Protein AF-J0CVY4-F1 (afdb_monomer_lite)

Foldseek 3Di:
DVVVVVCVVDVDDDPPPDDDDDDDDDDDDPDDDPPPPPPDPPQCLVVQQVVQCPDPLFVVLNVLLVVQCVCVVVVVDDDVDDSVVSQCVSEPPDDDDPPPPDPSPGTGYCVRRVVVNVVVVD

Structure (mmCIF, N/CA/C/O backbone):
data_AF-J0CVY4-F1
#
_entry.id   AF-J0CVY4-F1
#
loop_
_atom_site.group_PDB
_atom_site.id
_atom_site.type_symbol
_atom_site.label_atom_id
_atom_site.label_alt_id
_atom_site.label_comp_id
_atom_site.label_asym_id
_atom_site.label_entity_id
_atom_site.label_seq_id
_atom_site.pdbx_PDB_ins_code
_atom_site.Cartn_x
_atom_site.Cartn_y
_atom_site.Cartn_z
_atom_site.occupancy
_atom_site.B_iso_or_equiv
_atom_site.auth_seq_id
_atom_site.auth_comp_id
_atom_site.auth_asym_id
_atom_site.auth_atom_id
_atom_site.pdbx_PDB_model_num
ATOM 1 N N . MET A 1 1 ? -51.539 7.387 -5.883 1.00 58.00 1 MET A N 1
ATOM 2 C CA . MET A 1 1 ? -51.052 8.740 -5.524 1.00 58.00 1 MET A CA 1
ATOM 3 C C . MET A 1 1 ? -49.525 8.781 -5.383 1.00 58.00 1 MET A C 1
ATOM 5 O O . MET A 1 1 ? -48.934 9.655 -5.989 1.00 58.00 1 MET A O 1
ATOM 9 N N . LEU A 1 2 ? -48.859 7.855 -4.669 1.00 67.31 2 LEU A N 1
ATOM 10 C CA . LEU A 1 2 ? -47.376 7.809 -4.607 1.00 67.31 2 LEU A CA 1
ATOM 11 C C . LEU A 1 2 ? -46.707 7.281 -5.893 1.00 67.31 2 LEU A C 1
ATOM 13 O O . LEU A 1 2 ? -45.623 7.729 -6.250 1.00 67.31 2 LEU A O 1
ATOM 17 N N . SER A 1 3 ? -47.371 6.374 -6.614 1.00 60.97 3 SER A N 1
ATOM 18 C CA . SER A 1 3 ? -46.864 5.772 -7.860 1.00 60.97 3 SER A CA 1
ATOM 19 C C . SER A 1 3 ? -46.674 6.785 -9.000 1.00 60.97 3 SER A C 1
ATOM 21 O O . SER A 1 3 ? -45.762 6.655 -9.811 1.00 60.97 3 SER A O 1
ATOM 23 N N . GLU A 1 4 ? -47.506 7.828 -9.022 1.00 70.06 4 GLU A N 1
ATOM 24 C CA . GLU A 1 4 ? -47.460 8.911 -10.016 1.00 70.06 4 GLU A CA 1
ATOM 25 C C . GLU A 1 4 ? -46.251 9.834 -9.779 1.00 70.06 4 GLU A C 1
ATOM 27 O O . GLU A 1 4 ? -45.645 10.332 -10.723 1.00 70.06 4 GLU A O 1
ATOM 32 N N . LEU A 1 5 ? -45.854 10.024 -8.513 1.00 70.12 5 LEU A N 1
ATOM 33 C CA . LEU A 1 5 ? -44.748 10.910 -8.140 1.00 70.12 5 LEU A CA 1
ATOM 34 C C . LEU A 1 5 ? -43.377 10.286 -8.447 1.00 70.12 5 LEU A C 1
ATOM 36 O O . LEU A 1 5 ? -42.451 10.985 -8.846 1.00 70.12 5 LEU A O 1
ATOM 40 N N . LEU A 1 6 ? -43.253 8.964 -8.284 1.00 70.56 6 LEU A N 1
ATOM 41 C CA . LEU A 1 6 ? -42.020 8.229 -8.585 1.00 70.56 6 LEU A CA 1
ATOM 42 C C . LEU A 1 6 ? -41.749 8.156 -10.097 1.00 70.56 6 LEU A C 1
ATOM 44 O O . LEU A 1 6 ? -40.593 8.242 -10.505 1.00 70.56 6 LEU A O 1
ATOM 48 N N . SER A 1 7 ? -42.797 8.101 -10.928 1.00 68.00 7 SER A N 1
ATOM 49 C CA . SER A 1 7 ? -42.663 8.090 -12.397 1.00 68.00 7 SER A CA 1
ATOM 50 C C . SER A 1 7 ? -42.202 9.434 -12.982 1.00 68.00 7 SER A C 1
ATOM 52 O O . SER A 1 7 ? -41.642 9.469 -14.071 1.00 68.00 7 SER A O 1
ATOM 54 N N . ALA A 1 8 ? -42.408 10.548 -12.270 1.00 69.62 8 ALA A N 1
ATOM 55 C CA . ALA A 1 8 ? -41.961 11.874 -12.709 1.00 69.62 8 ALA A CA 1
ATOM 56 C C . ALA A 1 8 ? -40.485 12.166 -12.371 1.00 69.62 8 ALA A C 1
ATOM 58 O O . ALA A 1 8 ? -39.870 13.025 -12.999 1.00 69.62 8 ALA A O 1
ATOM 59 N N . ILE A 1 9 ? -39.924 11.476 -11.371 1.00 81.75 9 ILE A N 1
ATOM 60 C CA . ILE A 1 9 ? -38.540 11.669 -10.901 1.00 81.75 9 ILE A CA 1
ATOM 61 C C . ILE A 1 9 ? -37.570 10.749 -11.654 1.00 81.75 9 ILE A C 1
ATOM 63 O O . ILE A 1 9 ? -36.420 11.121 -11.880 1.00 81.75 9 ILE A O 1
ATOM 67 N N . PHE A 1 10 ? -38.038 9.576 -12.086 1.00 80.12 10 PHE A N 1
ATOM 68 C CA . PHE A 1 10 ? -37.242 8.616 -12.841 1.00 80.12 10 PHE A CA 1
ATOM 69 C C . PHE A 1 10 ? -37.887 8.388 -14.210 1.00 80.12 10 PHE A C 1
ATOM 71 O O . PHE A 1 10 ? -38.909 7.705 -14.271 1.00 80.12 10 PHE A O 1
ATOM 78 N N . PRO A 1 11 ? -37.335 8.938 -15.310 1.00 73.00 11 PRO A N 1
ATOM 79 C CA . PRO A 1 11 ? -37.820 8.613 -16.643 1.00 73.00 11 PRO A CA 1
ATOM 80 C C . PRO A 1 11 ? -37.598 7.118 -16.884 1.00 73.00 11 PRO A C 1
ATOM 82 O O . PRO A 1 11 ? -36.477 6.666 -17.110 1.00 73.00 11 PRO A O 1
ATOM 85 N N . THR A 1 12 ? -38.668 6.334 -16.784 1.00 69.06 12 THR A N 1
ATOM 86 C CA . THR A 1 12 ? -38.627 4.905 -17.079 1.00 69.06 12 THR A CA 1
ATOM 87 C C . THR A 1 12 ? -38.596 4.749 -18.595 1.00 69.06 12 THR A C 1
ATOM 89 O O . THR A 1 12 ? -39.586 5.045 -19.266 1.00 69.06 12 THR A O 1
ATOM 92 N N . VAL A 1 13 ? -37.470 4.310 -19.155 1.00 72.62 13 VAL A N 1
ATOM 93 C CA . VAL A 1 13 ? -37.442 3.850 -20.546 1.00 72.62 13 VAL A CA 1
ATOM 94 C C . VAL A 1 13 ? -38.092 2.462 -20.564 1.00 72.62 13 VAL A C 1
ATOM 96 O O . VAL A 1 13 ? -37.631 1.545 -19.889 1.00 72.62 13 VAL A O 1
ATOM 99 N N . GLN A 1 14 ? -39.225 2.326 -21.250 1.00 49.44 14 GLN A N 1
ATOM 100 C CA . GLN A 1 14 ? -39.825 1.023 -21.536 1.00 49.44 14 GLN A CA 1
ATOM 101 C C . GLN A 1 14 ? -39.025 0.417 -22.691 1.00 49.44 14 GLN A C 1
ATOM 103 O O . GLN A 1 14 ? -39.076 0.933 -23.806 1.00 49.44 14 GLN A O 1
ATOM 108 N N . ALA A 1 15 ? -38.257 -0.638 -22.423 1.00 55.00 15 ALA A N 1
ATOM 109 C CA . ALA A 1 15 ? -37.821 -1.527 -23.489 1.00 55.00 15 ALA A CA 1
ATOM 110 C C . ALA A 1 15 ? -39.058 -2.321 -23.918 1.00 55.00 15 ALA A C 1
ATOM 112 O O . ALA A 1 15 ? -39.662 -3.008 -23.097 1.00 55.00 15 ALA A O 1
ATOM 113 N N . GLU A 1 16 ? -39.484 -2.156 -25.167 1.00 45.38 16 GLU A N 1
ATOM 114 C CA . GLU A 1 16 ? -40.625 -2.882 -25.715 1.00 45.38 16 GLU A CA 1
ATOM 115 C C . GLU A 1 16 ? -40.330 -4.386 -25.637 1.00 45.38 16 GLU A C 1
ATOM 117 O O . GLU A 1 16 ? -39.369 -4.876 -26.230 1.00 45.38 16 GLU A O 1
ATOM 122 N N . GLU A 1 17 ? -41.128 -5.104 -24.848 1.00 45.34 17 GLU A N 1
ATOM 123 C CA . GLU A 1 17 ? -41.047 -6.552 -24.688 1.00 45.34 17 GLU A CA 1
ATOM 124 C C . GLU A 1 17 ? -41.412 -7.206 -26.026 1.00 45.34 17 GLU A C 1
ATOM 126 O O . GLU A 1 17 ? -42.580 -7.287 -26.421 1.00 45.34 17 GLU A O 1
ATOM 131 N N . ALA A 1 18 ? -40.383 -7.607 -26.774 1.00 42.69 18 ALA A N 1
ATOM 132 C CA . ALA A 1 18 ? -40.532 -8.422 -27.964 1.00 42.69 18 ALA A CA 1
ATOM 133 C C . ALA A 1 18 ? -41.127 -9.770 -27.546 1.00 42.69 18 ALA A C 1
ATOM 135 O O . ALA A 1 18 ? -40.508 -10.569 -26.848 1.00 42.69 18 ALA A O 1
ATOM 136 N N . LYS A 1 19 ? -42.372 -9.956 -27.969 1.00 39.34 19 LYS A N 1
ATOM 137 C CA . LYS A 1 19 ? -43.211 -11.135 -27.801 1.00 39.34 19 LYS A CA 1
ATOM 138 C C . LYS A 1 19 ? -42.451 -12.444 -28.067 1.00 39.34 19 LYS A C 1
ATOM 140 O O . LYS A 1 19 ? -41.865 -12.627 -29.129 1.00 39.34 19 LYS A O 1
ATOM 145 N N . GLU A 1 20 ? -42.531 -13.321 -27.077 1.00 40.69 20 GLU A N 1
ATOM 146 C CA . GLU A 1 20 ? -42.024 -14.693 -26.991 1.00 40.69 20 GLU A CA 1
ATOM 147 C C . GLU A 1 20 ? -42.559 -15.623 -28.100 1.00 40.69 20 GLU A C 1
ATOM 149 O O . GLU A 1 20 ? -43.757 -15.606 -28.390 1.00 40.69 20 GLU A O 1
ATOM 154 N N . ASP A 1 21 ? -41.682 -16.467 -28.660 1.00 37.69 21 ASP A N 1
ATOM 155 C CA . ASP A 1 21 ? -42.018 -17.743 -29.320 1.00 37.69 21 ASP A CA 1
ATOM 156 C C . ASP A 1 21 ? -40.820 -18.723 -29.153 1.00 37.69 21 ASP A C 1
ATOM 158 O O . ASP A 1 21 ? -39.706 -18.370 -29.554 1.00 37.69 21 ASP A O 1
ATOM 162 N N . PRO A 1 22 ? -40.973 -19.907 -28.519 1.00 44.97 22 PRO A N 1
ATOM 163 C CA . PRO A 1 22 ? -39.932 -20.942 -28.430 1.00 44.97 22 PRO A CA 1
ATOM 164 C C . PRO A 1 22 ? -40.262 -22.168 -29.318 1.00 44.97 22 PRO A C 1
ATOM 166 O O . PRO A 1 22 ? -41.413 -22.358 -29.703 1.00 44.97 22 PRO A O 1
ATOM 169 N N . PRO A 1 23 ? -39.376 -23.175 -29.430 1.00 42.41 23 PRO A N 1
ATOM 170 C CA . PRO A 1 23 ? -37.983 -23.196 -29.873 1.00 42.41 23 PRO A CA 1
ATOM 171 C C . PRO A 1 23 ? -37.851 -23.993 -31.200 1.00 42.41 23 PRO A C 1
ATOM 173 O O . PRO A 1 23 ? -38.694 -24.837 -31.508 1.00 42.41 23 PRO A O 1
ATOM 176 N N . GLN A 1 24 ? -36.773 -23.806 -31.971 1.00 34.38 24 GLN A N 1
ATOM 177 C CA . GLN A 1 24 ? -36.385 -24.785 -32.996 1.00 34.38 24 GLN A CA 1
ATOM 178 C C . GLN A 1 24 ? -34.994 -25.326 -32.670 1.00 34.38 24 GLN A C 1
ATOM 180 O O . GLN A 1 24 ? -33.987 -24.635 -32.782 1.00 34.38 24 GLN A O 1
ATOM 185 N N . ASP A 1 25 ? -35.025 -26.557 -32.174 1.00 38.50 25 ASP A N 1
ATOM 186 C CA . ASP A 1 25 ? -33.917 -27.473 -31.961 1.00 38.50 25 ASP A CA 1
ATOM 187 C C . ASP A 1 25 ? -33.426 -27.951 -33.340 1.00 38.50 25 ASP A C 1
ATOM 189 O O . ASP A 1 25 ? -34.184 -28.584 -34.079 1.00 38.50 25 ASP A O 1
ATOM 193 N N . GLU A 1 26 ? -32.194 -27.609 -33.712 1.00 39.25 26 GLU A N 1
ATOM 194 C CA . GLU A 1 26 ? -31.422 -28.402 -34.670 1.00 39.25 26 GLU A CA 1
ATOM 195 C C . GLU A 1 26 ? -30.141 -28.857 -33.972 1.00 39.25 26 GLU A C 1
ATOM 197 O O . GLU A 1 26 ? -29.271 -28.062 -33.610 1.00 39.25 26 GLU A O 1
ATOM 202 N N . GLU A 1 27 ? -30.089 -30.166 -33.743 1.00 41.31 27 GLU A N 1
ATOM 203 C CA . GLU A 1 27 ? -28.945 -30.904 -33.243 1.00 41.31 27 GLU A CA 1
ATOM 204 C C . GLU A 1 27 ? -27.704 -30.769 -34.141 1.00 41.31 27 GLU A C 1
ATOM 206 O O . GLU A 1 27 ? -27.775 -30.762 -35.369 1.00 41.31 27 GLU A O 1
ATOM 211 N N . ALA A 1 28 ? -26.560 -30.855 -33.459 1.00 40.69 28 ALA A N 1
ATOM 212 C CA . ALA A 1 28 ? -25.327 -31.498 -33.902 1.00 40.69 28 ALA A CA 1
ATOM 213 C C . ALA A 1 28 ? -24.526 -30.837 -35.038 1.00 40.69 28 ALA A C 1
ATOM 215 O O . ALA A 1 28 ? -24.619 -31.192 -36.211 1.00 40.69 28 ALA A O 1
ATOM 216 N N . SER A 1 29 ? -23.542 -30.039 -34.619 1.00 32.41 29 SER A N 1
ATOM 217 C CA . SER A 1 29 ? -22.202 -30.116 -35.201 1.00 32.41 29 SER A CA 1
ATOM 218 C C . SER A 1 29 ? -21.185 -30.248 -34.070 1.00 32.41 29 SER A C 1
ATOM 220 O O . SER A 1 29 ? -20.686 -29.262 -33.536 1.00 32.41 29 SER A O 1
ATOM 222 N N . ASP A 1 30 ? -20.928 -31.498 -33.689 1.00 48.47 30 ASP A N 1
ATOM 223 C CA . ASP A 1 30 ? -19.682 -31.912 -33.051 1.00 48.47 30 ASP A CA 1
ATOM 224 C C . ASP A 1 30 ? -18.576 -31.834 -34.114 1.00 48.47 30 ASP A C 1
ATOM 226 O O . ASP A 1 30 ? -18.446 -32.713 -34.961 1.00 48.47 30 ASP A O 1
ATOM 230 N N . GLU A 1 31 ? -17.807 -30.751 -34.104 1.00 40.09 31 GLU A N 1
ATOM 231 C CA . GLU A 1 31 ? -16.414 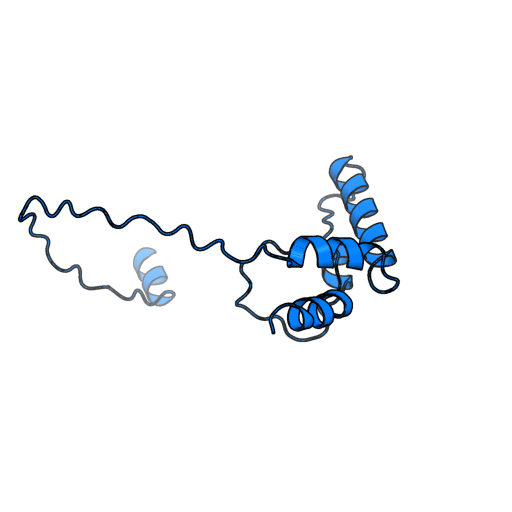-30.798 -34.538 1.00 40.09 31 GLU A CA 1
ATOM 232 C C . GLU A 1 31 ? -15.585 -30.152 -33.436 1.00 40.09 31 GLU A C 1
ATOM 234 O O . GLU A 1 31 ? -15.663 -28.948 -33.190 1.00 40.09 31 GLU A O 1
ATOM 239 N N . GLY A 1 32 ? -14.821 -30.995 -32.741 1.00 48.03 32 GLY A N 1
ATOM 240 C CA . GLY A 1 32 ? -13.849 -30.574 -31.753 1.00 48.03 32 GLY A CA 1
ATOM 241 C C . GLY A 1 32 ? -12.883 -29.555 -32.344 1.00 48.03 32 GLY A C 1
ATOM 242 O O . GLY A 1 32 ? -11.981 -29.895 -33.107 1.00 48.03 32 GLY A O 1
ATOM 243 N N . GLY A 1 33 ? -13.044 -28.305 -31.930 1.00 38.16 33 GLY A N 1
ATOM 244 C CA . GLY A 1 33 ? -11.921 -27.400 -31.799 1.00 38.16 33 GLY A CA 1
ATOM 245 C C . GLY A 1 33 ? -11.183 -27.821 -30.543 1.00 38.16 33 GLY A C 1
ATOM 246 O O . GLY A 1 33 ? -11.735 -27.730 -29.449 1.00 38.16 33 GLY A O 1
ATOM 247 N N . ALA A 1 34 ? -9.962 -28.327 -30.693 1.00 46.91 34 ALA A N 1
ATOM 248 C CA . ALA A 1 34 ? -9.007 -28.238 -29.606 1.00 46.91 34 ALA A CA 1
ATOM 249 C C . ALA A 1 34 ? -9.031 -26.777 -29.135 1.00 46.91 34 ALA A C 1
ATOM 251 O O . ALA A 1 34 ? -8.728 -25.887 -29.933 1.00 46.91 34 ALA A O 1
ATOM 252 N N . GLU A 1 35 ? -9.466 -26.536 -27.897 1.00 45.84 35 GLU A N 1
ATOM 253 C CA . GLU A 1 35 ? -9.098 -25.308 -27.209 1.00 45.84 35 GLU A CA 1
ATOM 254 C C . GLU A 1 35 ? -7.578 -25.359 -27.121 1.00 45.84 35 GLU A C 1
ATOM 256 O O . GLU A 1 35 ? -6.995 -26.060 -26.295 1.00 45.84 35 GLU A O 1
ATOM 261 N N . ASP A 1 36 ? -6.943 -24.724 -28.099 1.00 47.38 36 ASP A N 1
ATOM 262 C CA . ASP A 1 36 ? -5.616 -24.172 -27.949 1.00 47.38 36 ASP A CA 1
ATOM 263 C C . ASP A 1 36 ? -5.742 -23.259 -26.727 1.00 47.38 36 ASP A C 1
ATOM 265 O O . ASP A 1 36 ? -6.285 -22.158 -26.821 1.00 47.38 36 ASP A O 1
ATOM 269 N N . GLU A 1 37 ? -5.393 -23.783 -25.547 1.00 52.06 37 GLU A N 1
ATOM 270 C CA . GLU A 1 37 ? -5.103 -22.978 -24.366 1.00 52.06 37 GLU A CA 1
ATOM 271 C C . GLU A 1 37 ? -3.921 -22.086 -24.767 1.00 52.06 37 GLU A C 1
ATOM 273 O O . GLU A 1 37 ? -2.764 -22.392 -24.477 1.00 52.06 37 GLU A O 1
ATOM 278 N N . GLU A 1 38 ? -4.196 -21.012 -25.515 1.00 58.09 38 GLU A N 1
ATOM 279 C CA . GLU A 1 38 ? -3.284 -19.888 -25.638 1.00 58.09 38 GLU A CA 1
ATOM 280 C C . GLU A 1 38 ? -3.000 -19.468 -24.194 1.00 58.09 38 GLU A C 1
ATOM 282 O O . GLU A 1 38 ? -3.878 -18.927 -23.521 1.00 58.09 38 GLU A O 1
ATOM 287 N N . GLU A 1 39 ? -1.812 -19.806 -23.678 1.00 65.25 39 GLU A N 1
ATOM 288 C CA . GLU A 1 39 ? -1.347 -19.337 -22.375 1.00 65.25 39 GLU A CA 1
ATOM 289 C C . GLU A 1 39 ? -1.451 -17.809 -22.392 1.00 65.25 39 GLU A C 1
ATOM 291 O O . GLU A 1 39 ? -0.613 -17.124 -22.990 1.00 65.25 39 GLU A O 1
ATOM 296 N N . GLU A 1 40 ? -2.501 -17.263 -21.768 1.00 74.50 40 GLU A N 1
ATOM 297 C CA . GLU A 1 40 ? -2.574 -15.829 -21.543 1.00 74.50 40 GLU A CA 1
ATOM 298 C C . GLU A 1 40 ? -1.307 -15.432 -20.777 1.00 74.50 40 GLU A C 1
ATOM 300 O O . GLU A 1 40 ? -0.941 -16.092 -19.795 1.00 74.50 40 GLU A O 1
ATOM 305 N N . PRO A 1 41 ? -0.602 -14.375 -21.211 1.00 77.44 41 PRO A N 1
ATOM 306 C CA . PRO A 1 41 ? 0.592 -13.937 -20.515 1.00 77.44 41 PRO A CA 1
ATOM 307 C C . PRO A 1 41 ? 0.240 -13.647 -19.053 1.00 77.44 41 PRO A C 1
ATOM 309 O O . PRO A 1 41 ? -0.679 -12.874 -18.779 1.00 77.44 41 PRO A O 1
ATOM 312 N N . GLU A 1 42 ? 0.974 -14.264 -18.120 1.00 83.88 42 GLU A N 1
ATOM 313 C CA . GLU A 1 42 ? 0.733 -14.081 -16.687 1.00 83.88 42 GLU A CA 1
ATOM 314 C C . GLU A 1 42 ? 0.657 -12.589 -16.329 1.00 83.88 42 GLU A C 1
ATOM 316 O O . GLU A 1 42 ? 1.537 -11.800 -16.694 1.00 83.88 42 GLU A O 1
ATOM 321 N N . ASP A 1 43 ? -0.365 -12.195 -15.563 1.00 86.25 43 ASP A N 1
ATOM 322 C CA . ASP A 1 43 ? -0.474 -10.826 -15.066 1.00 86.25 43 ASP A CA 1
ATOM 323 C C . ASP A 1 43 ? 0.713 -10.510 -14.142 1.00 86.25 43 ASP A C 1
ATOM 325 O O . ASP A 1 43 ? 0.861 -11.051 -13.045 1.00 86.25 43 ASP A O 1
ATOM 329 N N . ARG A 1 44 ? 1.574 -9.590 -14.584 1.00 90.56 44 ARG A N 1
ATOM 330 C CA . ARG A 1 44 ? 2.762 -9.130 -13.848 1.00 90.56 44 ARG A CA 1
ATOM 331 C C . ARG A 1 44 ? 2.435 -8.059 -12.809 1.00 90.56 44 ARG A C 1
ATOM 333 O O . ARG A 1 44 ? 3.293 -7.717 -11.986 1.00 90.56 44 ARG A O 1
ATOM 340 N N . HIS A 1 45 ? 1.221 -7.504 -12.820 1.00 88.38 45 HIS A N 1
ATOM 341 C CA . HIS A 1 45 ? 0.787 -6.451 -11.901 1.00 88.38 45 HIS A CA 1
ATOM 342 C C . HIS A 1 45 ? 0.930 -6.859 -10.425 1.00 88.38 45 HIS A C 1
ATOM 344 O O . HIS A 1 45 ? 1.476 -6.048 -9.670 1.00 88.38 45 HIS A O 1
ATOM 350 N N . PRO A 1 46 ? 0.546 -8.070 -9.967 1.00 89.88 46 PRO A N 1
ATOM 351 C CA . PRO A 1 46 ? 0.704 -8.486 -8.572 1.00 89.88 46 PRO A CA 1
ATOM 352 C C . PRO A 1 46 ? 2.159 -8.410 -8.093 1.00 89.88 46 PRO A C 1
ATOM 354 O O . PRO A 1 46 ? 2.442 -7.745 -7.095 1.00 89.88 46 PRO A O 1
ATOM 357 N N . ALA A 1 47 ? 3.102 -8.963 -8.860 1.00 90.31 47 ALA A N 1
ATOM 358 C CA . ALA A 1 47 ? 4.526 -8.939 -8.519 1.00 90.31 47 ALA A CA 1
ATOM 359 C C . ALA A 1 47 ? 5.098 -7.508 -8.485 1.00 90.31 47 ALA A C 1
ATOM 361 O O . ALA A 1 47 ? 5.843 -7.129 -7.576 1.00 90.31 47 ALA A O 1
ATOM 362 N N . ILE A 1 48 ? 4.719 -6.667 -9.454 1.00 91.12 48 ILE A N 1
ATOM 363 C CA . ILE A 1 48 ? 5.138 -5.257 -9.498 1.00 91.12 48 ILE A CA 1
ATOM 364 C C . ILE A 1 48 ? 4.591 -4.486 -8.294 1.00 91.12 48 ILE A C 1
ATOM 366 O O . ILE A 1 48 ? 5.279 -3.621 -7.739 1.00 91.12 48 ILE A O 1
ATOM 370 N N . ARG A 1 49 ? 3.356 -4.785 -7.890 1.00 87.44 49 ARG A N 1
ATOM 371 C CA . ARG A 1 49 ? 2.693 -4.141 -6.762 1.00 87.44 49 ARG A CA 1
ATOM 372 C C . ARG A 1 49 ? 3.398 -4.455 -5.452 1.00 87.44 49 ARG A C 1
ATOM 374 O O . ARG A 1 49 ? 3.709 -3.519 -4.719 1.00 87.44 49 ARG A O 1
ATOM 381 N N . GLU A 1 50 ? 3.702 -5.723 -5.195 1.00 89.00 50 GLU A N 1
ATOM 382 C CA . GLU A 1 50 ? 4.457 -6.158 -4.015 1.00 89.00 50 GLU A CA 1
ATOM 383 C C . GLU A 1 50 ? 5.831 -5.487 -3.959 1.00 89.00 50 GLU A C 1
ATOM 385 O O . GLU A 1 50 ? 6.171 -4.840 -2.968 1.00 89.00 50 GLU A O 1
ATOM 390 N N . ALA A 1 51 ? 6.569 -5.492 -5.073 1.00 89.69 51 ALA A N 1
ATOM 391 C CA . ALA A 1 51 ? 7.857 -4.806 -5.167 1.00 89.69 51 ALA A CA 1
ATOM 392 C C . ALA A 1 51 ? 7.754 -3.285 -4.928 1.00 89.69 51 ALA A C 1
ATOM 394 O O . ALA A 1 51 ? 8.712 -2.636 -4.501 1.00 89.69 51 ALA A O 1
ATOM 395 N N . CYS A 1 52 ? 6.607 -2.675 -5.228 1.00 90.19 52 CYS A N 1
ATOM 396 C CA . CYS A 1 52 ? 6.370 -1.260 -4.973 1.00 90.19 52 CYS A CA 1
ATOM 397 C C . CYS A 1 52 ? 6.023 -0.954 -3.513 1.00 90.19 52 CYS A C 1
ATOM 399 O O . CYS A 1 52 ? 6.330 0.157 -3.079 1.00 90.19 52 CYS A O 1
ATOM 401 N N . GLN A 1 53 ? 5.465 -1.891 -2.741 1.00 88.50 53 GLN A N 1
ATOM 402 C CA . GLN A 1 53 ? 5.135 -1.676 -1.323 1.00 88.50 53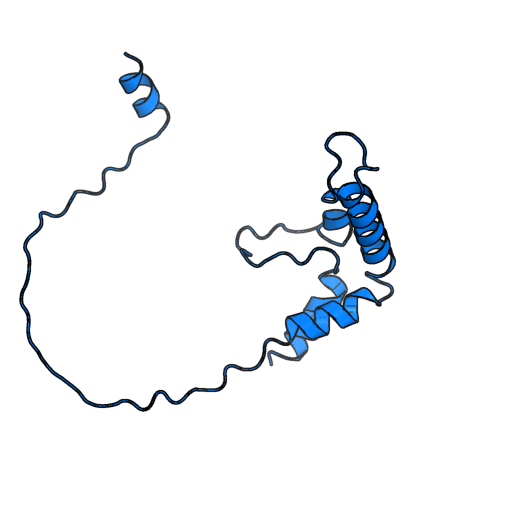 GLN A CA 1
ATOM 403 C C . GLN A 1 53 ? 6.374 -1.353 -0.479 1.00 88.50 53 GLN A C 1
ATOM 405 O O . GLN A 1 53 ? 6.320 -0.488 0.392 1.00 88.50 53 GLN A O 1
ATOM 410 N N . GLU A 1 54 ? 7.510 -1.978 -0.785 1.00 88.50 54 GLU A N 1
ATOM 411 C CA . GLU A 1 54 ? 8.783 -1.736 -0.092 1.00 88.50 54 GLU A CA 1
ATOM 412 C C . GLU A 1 54 ? 9.537 -0.503 -0.615 1.00 88.50 54 GLU A C 1
ATOM 414 O O . GLU A 1 54 ? 10.547 -0.074 -0.051 1.00 88.50 54 GLU A O 1
ATOM 419 N N . SER A 1 55 ? 9.059 0.107 -1.702 1.00 89.69 55 SER A N 1
ATOM 420 C CA . SER A 1 55 ? 9.700 1.287 -2.271 1.00 89.69 55 SER A CA 1
ATOM 421 C C . SER A 1 55 ? 9.554 2.500 -1.353 1.00 89.69 55 SER A C 1
ATOM 423 O O . SER A 1 55 ? 8.551 2.680 -0.662 1.00 89.69 55 SER A O 1
ATOM 425 N N . LYS A 1 56 ? 10.506 3.435 -1.443 1.00 89.12 56 LYS A N 1
ATOM 426 C CA . LYS A 1 56 ? 10.438 4.722 -0.726 1.00 89.12 56 LYS A CA 1
ATOM 427 C C . LYS A 1 56 ? 9.150 5.510 -1.007 1.00 89.12 56 LYS A C 1
ATOM 429 O O . LYS A 1 56 ? 8.774 6.348 -0.198 1.00 89.12 56 LYS A O 1
ATOM 434 N N . GLN A 1 57 ? 8.497 5.263 -2.145 1.00 84.94 57 GLN A N 1
ATOM 435 C CA . GLN A 1 57 ? 7.262 5.940 -2.542 1.00 84.94 57 GLN A CA 1
ATOM 436 C C . GLN A 1 57 ? 6.017 5.379 -1.840 1.00 84.94 57 GLN A C 1
ATOM 438 O O . GLN A 1 57 ? 5.041 6.111 -1.713 1.00 84.94 57 GLN A O 1
ATOM 443 N N . CYS A 1 58 ? 6.035 4.115 -1.395 1.00 87.50 58 CYS A N 1
ATOM 444 C CA . CYS A 1 58 ? 4.853 3.450 -0.829 1.00 87.50 58 CYS A CA 1
ATOM 445 C C . CYS A 1 58 ? 5.058 2.932 0.600 1.00 87.50 58 CYS A C 1
ATOM 447 O O . CYS A 1 58 ? 4.067 2.670 1.271 1.00 87.50 58 CYS A O 1
ATOM 449 N N . ALA A 1 59 ? 6.299 2.813 1.085 1.00 88.94 59 ALA A N 1
ATOM 450 C CA . ALA A 1 59 ? 6.604 2.171 2.365 1.00 88.94 59 ALA A CA 1
ATOM 451 C C . ALA A 1 59 ? 5.856 2.802 3.551 1.00 88.94 59 ALA A C 1
ATOM 453 O O . ALA A 1 59 ? 5.226 2.087 4.324 1.00 88.94 59 ALA A O 1
ATOM 454 N N . SER A 1 60 ? 5.863 4.135 3.668 1.00 90.06 60 SER A N 1
ATOM 455 C CA . SER A 1 60 ? 5.145 4.831 4.748 1.00 90.06 60 SER A CA 1
ATOM 456 C C . SER A 1 60 ? 3.631 4.637 4.642 1.00 90.06 60 SER A C 1
ATOM 458 O O . SER A 1 60 ? 3.006 4.232 5.618 1.00 90.06 60 SER A O 1
ATOM 460 N N . ALA A 1 61 ? 3.043 4.839 3.460 1.00 88.62 61 ALA A N 1
ATOM 461 C CA . ALA A 1 61 ? 1.607 4.639 3.254 1.00 88.62 61 ALA A CA 1
ATOM 462 C C . ALA A 1 61 ? 1.186 3.183 3.527 1.00 88.62 61 ALA A C 1
ATOM 464 O O . ALA A 1 61 ? 0.185 2.936 4.192 1.00 88.62 61 ALA A O 1
ATOM 465 N N . THR A 1 62 ? 2.002 2.215 3.102 1.00 89.69 62 THR A N 1
ATOM 466 C CA . THR A 1 62 ? 1.799 0.789 3.385 1.00 89.69 62 THR A CA 1
ATOM 467 C C . THR A 1 62 ? 1.828 0.500 4.881 1.00 89.69 62 THR A C 1
ATOM 469 O O . THR A 1 62 ? 0.992 -0.256 5.366 1.00 89.69 62 THR A O 1
ATOM 472 N N . GLN A 1 63 ? 2.760 1.095 5.626 1.00 91.94 63 GLN A N 1
ATOM 473 C CA . GLN A 1 63 ? 2.829 0.929 7.078 1.00 91.94 63 GLN A CA 1
ATOM 474 C C . GLN A 1 63 ? 1.613 1.538 7.784 1.00 91.94 63 GLN A C 1
ATOM 476 O O . GLN A 1 63 ? 1.037 0.884 8.649 1.00 91.94 63 GLN A O 1
ATOM 481 N N . HIS A 1 64 ? 1.183 2.742 7.394 1.00 92.81 64 HIS A N 1
ATOM 482 C CA . HIS A 1 64 ? -0.013 3.373 7.960 1.00 92.81 64 HIS A CA 1
ATOM 483 C C . HIS A 1 64 ? -1.275 2.555 7.688 1.00 92.81 64 HIS A C 1
ATOM 485 O O . HIS A 1 64 ? -2.049 2.310 8.608 1.00 92.81 64 HIS A O 1
ATOM 491 N N . PHE A 1 65 ? -1.440 2.062 6.460 1.00 93.56 65 PHE A N 1
ATOM 492 C CA . PHE A 1 65 ? -2.575 1.221 6.099 1.00 93.56 65 PHE A CA 1
ATOM 493 C C . PHE A 1 65 ? -2.591 -0.103 6.879 1.00 93.56 65 PHE A C 1
ATOM 495 O O . PHE A 1 65 ? -3.635 -0.499 7.392 1.00 93.56 65 PHE A O 1
ATOM 502 N N . LYS A 1 66 ? -1.437 -0.772 7.027 1.00 93.69 66 LYS A N 1
ATOM 503 C CA . LYS A 1 66 ? -1.318 -1.990 7.852 1.00 93.69 66 LYS A CA 1
ATOM 504 C C . LYS A 1 66 ? -1.682 -1.717 9.311 1.00 93.69 66 LYS A C 1
ATOM 506 O O . LYS A 1 66 ? -2.494 -2.438 9.872 1.00 93.69 66 LYS A O 1
ATOM 511 N N . HIS A 1 67 ? -1.163 -0.634 9.883 1.00 94.81 67 HIS A N 1
ATOM 512 C CA . HIS A 1 67 ? -1.461 -0.268 11.264 1.00 94.81 67 HIS A CA 1
ATOM 513 C C . HIS A 1 67 ? -2.939 0.094 11.479 1.00 94.81 67 HIS A C 1
ATOM 515 O O . HIS A 1 67 ? -3.532 -0.286 12.486 1.00 94.81 67 HIS A O 1
ATOM 521 N N . CYS A 1 68 ? -3.555 0.803 10.528 1.00 95.44 68 CYS A N 1
ATOM 522 C CA . CYS A 1 6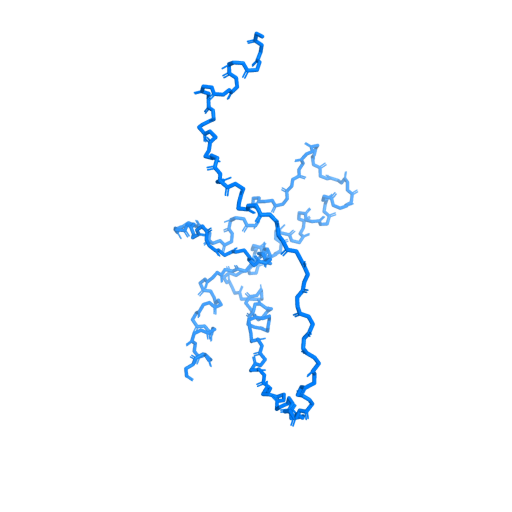8 ? -4.987 1.072 10.572 1.00 95.44 68 CYS A CA 1
ATOM 523 C C . CYS A 1 68 ? -5.798 -0.229 10.533 1.00 95.44 68 CYS A C 1
ATOM 525 O O . CYS A 1 68 ? -6.682 -0.403 11.369 1.00 95.44 68 CYS A O 1
ATOM 527 N N . GLN A 1 69 ? -5.481 -1.149 9.613 1.00 95.38 69 GLN A N 1
ATOM 528 C CA . GLN A 1 69 ? -6.182 -2.434 9.516 1.00 95.38 69 GLN A CA 1
ATOM 529 C C . GLN A 1 69 ? -6.074 -3.221 10.816 1.00 95.38 69 GLN A C 1
ATOM 531 O O . GLN A 1 69 ? -7.102 -3.601 11.360 1.00 95.38 69 GLN A O 1
ATOM 536 N N . GLU A 1 70 ? -4.865 -3.375 11.360 1.00 96.25 70 GLU A N 1
ATOM 537 C CA . GLU A 1 70 ? -4.643 -4.069 12.634 1.00 96.25 70 GLU A CA 1
ATOM 538 C C . GLU A 1 70 ? -5.516 -3.480 13.752 1.00 96.25 70 GLU A C 1
ATOM 540 O O . GLU A 1 70 ? -6.167 -4.214 14.493 1.00 96.25 70 GLU A O 1
ATOM 545 N N . LYS A 1 71 ? -5.595 -2.149 13.838 1.00 96.12 71 LYS A N 1
ATOM 546 C CA . LYS A 1 71 ? -6.386 -1.447 14.854 1.00 96.12 71 LYS A CA 1
ATOM 547 C C . LYS A 1 71 ? -7.898 -1.604 14.647 1.00 96.12 71 LYS A C 1
ATOM 549 O O . LYS A 1 71 ? -8.636 -1.817 15.609 1.00 96.12 71 LYS A O 1
ATOM 554 N N . VAL A 1 72 ? -8.377 -1.486 13.407 1.00 96.00 72 VAL A N 1
ATOM 555 C CA . VAL A 1 72 ? -9.803 -1.630 13.065 1.00 96.00 72 VAL A CA 1
ATOM 556 C C . VAL A 1 72 ? -10.260 -3.078 13.259 1.00 96.00 72 VAL A C 1
ATOM 558 O O . VAL A 1 72 ? -11.308 -3.305 13.861 1.00 96.00 72 VAL A O 1
ATOM 561 N N . GLU A 1 73 ? -9.460 -4.053 12.827 1.00 96.12 73 GLU A N 1
ATOM 562 C CA . GLU A 1 73 ? -9.731 -5.486 12.993 1.00 96.12 73 GLU A CA 1
ATOM 563 C C . GLU A 1 73 ? -9.689 -5.915 14.464 1.00 96.12 73 GLU A C 1
ATOM 565 O O . GLU A 1 73 ? -10.513 -6.725 14.891 1.00 96.12 73 GLU A O 1
ATOM 570 N N . ALA A 1 74 ? -8.796 -5.326 15.265 1.00 96.94 74 ALA A N 1
ATOM 571 C CA . ALA A 1 74 ? -8.753 -5.537 16.711 1.00 96.94 74 ALA A CA 1
ATOM 572 C C . ALA A 1 74 ? -9.923 -4.873 17.467 1.00 96.94 74 ALA A C 1
ATOM 574 O O . ALA A 1 74 ? -10.097 -5.111 18.663 1.00 96.94 74 ALA A O 1
ATOM 575 N N . GLY A 1 75 ? -10.728 -4.033 16.805 1.00 95.69 75 GLY A N 1
ATOM 576 C CA . GLY A 1 75 ? -11.779 -3.244 17.455 1.00 95.69 75 GLY A CA 1
ATOM 577 C C . GLY A 1 75 ? -11.242 -2.116 18.345 1.00 95.69 75 GLY A C 1
ATOM 578 O O . GLY A 1 75 ? -11.989 -1.551 19.141 1.00 95.69 75 GLY A O 1
ATOM 579 N N . GLU A 1 76 ? -9.958 -1.782 18.206 1.00 96.06 76 GLU A N 1
ATOM 580 C CA . GLU A 1 76 ? -9.280 -0.676 18.894 1.00 96.06 76 GLU A CA 1
ATOM 581 C C . GLU A 1 76 ? -9.426 0.654 18.133 1.00 96.06 76 GLU A C 1
ATOM 583 O O . GLU A 1 76 ? -8.997 1.710 18.606 1.00 96.06 76 GLU A O 1
ATOM 588 N N . GLY A 1 77 ? -10.032 0.610 16.944 1.00 91.94 77 GLY A N 1
ATOM 589 C CA . GLY A 1 77 ? -10.371 1.788 16.160 1.00 91.94 77 GLY A CA 1
ATOM 590 C C . GLY A 1 77 ? -11.472 2.627 16.807 1.00 91.94 77 GLY A C 1
ATOM 591 O O . GLY A 1 77 ? -12.290 2.153 17.600 1.00 91.94 77 GLY A O 1
ATOM 592 N N . ALA A 1 78 ? -11.529 3.906 16.444 1.00 91.50 78 ALA A N 1
ATOM 593 C CA . ALA A 1 78 ? -12.650 4.758 16.805 1.00 91.50 78 ALA A CA 1
ATOM 594 C C . ALA A 1 78 ? -13.959 4.207 16.209 1.00 91.50 78 ALA A C 1
ATOM 596 O O . ALA A 1 78 ? -13.976 3.472 15.220 1.00 91.50 78 ALA A O 1
ATOM 597 N N . LYS A 1 79 ? -15.102 4.570 16.801 1.00 94.25 79 LYS A N 1
ATOM 598 C CA . LYS A 1 79 ? -16.405 4.100 16.315 1.00 94.25 79 LYS A CA 1
ATOM 599 C C . LYS A 1 79 ? -16.628 4.553 14.866 1.00 94.25 79 LYS A C 1
ATOM 601 O O . LYS A 1 79 ? -16.786 5.744 14.617 1.00 94.25 79 LYS A O 1
ATOM 606 N N . GLY A 1 80 ? -16.714 3.588 13.951 1.00 92.88 80 GLY A N 1
ATOM 607 C CA . GLY A 1 80 ? -16.865 3.850 12.517 1.00 92.88 80 GLY A CA 1
ATOM 608 C C . GLY A 1 80 ? -15.561 4.231 11.813 1.00 92.88 80 GLY A C 1
ATOM 609 O O . GLY A 1 80 ? -15.618 4.752 10.704 1.00 92.88 80 GLY A O 1
ATOM 610 N N . GLU A 1 81 ? -14.406 4.000 12.442 1.00 94.38 81 GLU A N 1
ATOM 611 C CA . GLU A 1 81 ? -13.109 4.142 11.787 1.00 94.38 81 GLU A CA 1
ATOM 612 C C . GLU A 1 81 ? -12.979 3.144 10.628 1.00 94.38 81 GLU A C 1
ATOM 614 O O . GLU A 1 81 ? -13.320 1.967 10.754 1.00 94.38 81 GLU A O 1
ATOM 619 N N . THR A 1 82 ? -12.489 3.638 9.492 1.00 94.81 82 THR A N 1
ATOM 620 C CA . THR A 1 82 ? -12.186 2.855 8.290 1.00 94.81 82 THR A CA 1
ATOM 621 C C . THR A 1 82 ? -10.824 3.291 7.766 1.00 94.81 82 THR A C 1
ATOM 623 O O . THR A 1 82 ? -10.447 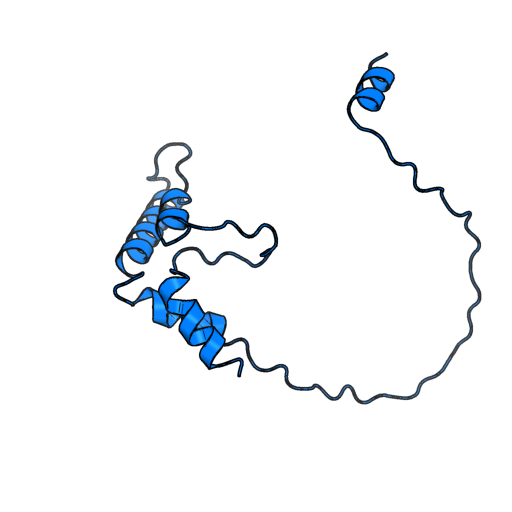4.444 7.958 1.00 94.81 82 THR A O 1
ATOM 626 N N . CYS A 1 83 ? -10.124 2.415 7.050 1.00 93.75 83 CYS A N 1
ATOM 627 C CA . CYS A 1 83 ? -8.783 2.708 6.528 1.00 93.75 83 CYS A CA 1
ATOM 628 C C . CYS A 1 83 ? -8.785 3.370 5.139 1.00 93.75 83 CYS A C 1
ATOM 630 O O . CYS A 1 83 ? -7.853 3.199 4.351 1.00 93.75 83 CYS A O 1
ATOM 632 N N . VAL A 1 84 ? -9.873 4.068 4.788 1.00 91.31 84 VAL A N 1
ATOM 633 C CA . VAL A 1 84 ? -10.045 4.702 3.468 1.00 91.31 84 VAL A CA 1
ATOM 634 C C . VAL A 1 84 ? -9.124 5.914 3.304 1.00 91.31 84 VAL A C 1
ATOM 636 O O . VAL A 1 84 ? -8.658 6.196 2.201 1.00 91.31 84 VAL A O 1
ATOM 639 N N . GLU A 1 85 ? -8.804 6.613 4.389 1.00 89.19 85 GLU A N 1
ATOM 640 C CA . GLU A 1 85 ? -7.876 7.746 4.346 1.00 89.19 85 GLU A CA 1
ATOM 641 C C . GLU A 1 85 ? -6.451 7.270 4.007 1.00 89.19 85 GLU A C 1
ATOM 643 O O . GLU A 1 85 ? -5.784 7.826 3.129 1.00 89.19 85 GLU A O 1
ATOM 648 N N . GLU A 1 86 ? -5.998 6.180 4.628 1.00 88.19 86 GLU A N 1
ATOM 649 C CA . GLU A 1 86 ? -4.701 5.544 4.378 1.00 88.19 86 GLU A CA 1
ATOM 650 C C . GLU A 1 86 ? -4.622 4.933 2.969 1.00 88.19 86 GLU A C 1
ATOM 652 O O . GLU A 1 86 ? -3.556 4.927 2.349 1.00 88.19 86 GLU A O 1
ATOM 657 N N . LEU A 1 87 ? -5.760 4.491 2.427 1.00 84.00 87 LEU A N 1
ATOM 658 C CA . LEU A 1 87 ? -5.897 4.059 1.038 1.00 84.00 87 LEU A CA 1
ATOM 659 C C . LEU A 1 87 ? -5.680 5.229 0.059 1.00 84.00 87 LEU A C 1
ATOM 661 O O . LEU A 1 87 ? -4.867 5.142 -0.866 1.00 84.00 87 LEU A O 1
ATOM 665 N N . CYS A 1 88 ? -6.368 6.352 0.279 1.00 79.25 88 CYS A N 1
ATOM 666 C CA . CYS A 1 88 ? -6.404 7.488 -0.649 1.00 79.25 88 CYS A CA 1
ATOM 667 C C . CYS A 1 88 ? -5.157 8.386 -0.596 1.00 79.25 88 CYS A C 1
ATOM 669 O O . CYS A 1 88 ? -4.766 8.991 -1.601 1.00 79.25 88 CYS A O 1
ATOM 671 N N . THR A 1 89 ? -4.486 8.449 0.553 1.00 68.62 89 THR A N 1
ATOM 672 C CA . THR A 1 89 ? -3.247 9.225 0.736 1.00 68.62 89 THR A CA 1
ATOM 673 C C . THR A 1 89 ? -2.067 8.685 -0.087 1.00 68.62 89 THR A C 1
ATOM 675 O O . THR A 1 89 ? -1.109 9.419 -0.337 1.00 68.62 89 THR A O 1
ATOM 678 N N . SER A 1 90 ? -2.148 7.449 -0.598 1.00 57.75 90 SER A N 1
ATOM 679 C CA . SER A 1 90 ? -1.077 6.783 -1.357 1.00 57.75 90 SER A CA 1
ATOM 680 C C . SER A 1 90 ? -0.963 7.163 -2.851 1.00 57.75 90 SER A C 1
ATOM 682 O O . SER A 1 90 ? 0.023 6.789 -3.504 1.00 57.75 90 SER A O 1
ATOM 684 N N . GLY A 1 91 ? -1.867 7.989 -3.408 1.00 54.28 91 GLY A N 1
ATOM 685 C CA . GLY A 1 91 ? -1.618 8.571 -4.737 1.00 54.28 91 GLY A CA 1
ATOM 686 C C . GLY A 1 91 ? -2.783 9.002 -5.628 1.00 54.28 91 GLY A C 1
ATOM 687 O O . GLY A 1 91 ? -2.578 8.996 -6.838 1.00 54.28 91 GLY A O 1
ATOM 688 N N . ILE A 1 92 ? -3.944 9.415 -5.107 1.00 49.59 92 ILE A N 1
ATOM 689 C CA . ILE A 1 92 ? -5.103 9.797 -5.953 1.00 49.59 92 ILE A CA 1
ATOM 690 C C . ILE A 1 92 ? -5.254 11.320 -6.162 1.00 49.59 92 ILE A C 1
ATOM 692 O O . ILE A 1 92 ? -6.320 11.813 -6.525 1.00 49.59 92 ILE A O 1
ATOM 696 N N . THR A 1 93 ? -4.199 12.118 -5.965 1.00 42.81 93 THR A N 1
ATOM 697 C CA . THR A 1 93 ? -4.236 13.550 -6.316 1.00 42.81 93 THR A CA 1
ATOM 698 C C . THR A 1 93 ? -3.990 13.757 -7.817 1.00 42.81 93 THR A C 1
ATOM 700 O O . THR A 1 93 ? -2.945 14.246 -8.238 1.00 42.81 93 THR A O 1
ATOM 703 N N . GLY A 1 94 ? -4.969 13.359 -8.633 1.00 42.59 94 GLY A N 1
ATOM 704 C CA . GLY A 1 94 ? -5.039 13.640 -10.069 1.00 42.59 94 GLY A CA 1
ATOM 705 C C . GLY A 1 94 ? -5.753 12.529 -10.837 1.00 42.59 94 GLY A C 1
ATOM 706 O O . GLY A 1 94 ? -5.183 11.457 -11.000 1.00 42.59 94 GLY A O 1
ATOM 707 N N . SER A 1 95 ? -6.964 12.817 -11.328 1.00 36.50 95 SER A N 1
ATOM 708 C CA . SER A 1 95 ? -7.824 11.970 -12.186 1.00 36.50 95 SER A CA 1
ATOM 709 C C . SER A 1 95 ? -8.320 10.656 -11.564 1.00 36.50 95 SER A C 1
ATOM 711 O O . SER A 1 95 ? -7.655 9.630 -11.604 1.00 36.50 95 SER A O 1
ATOM 713 N N . VAL A 1 96 ? -9.548 10.688 -11.035 1.00 42.78 96 VAL A N 1
ATOM 714 C CA . VAL A 1 96 ? -10.363 9.480 -10.865 1.00 42.78 96 VAL A CA 1
ATOM 715 C C . VAL A 1 96 ? -10.855 9.040 -12.246 1.00 42.78 96 VAL A C 1
ATOM 717 O O . VAL A 1 96 ? -11.645 9.744 -12.871 1.00 42.78 96 VAL A O 1
ATOM 720 N N . ASP A 1 97 ? -10.369 7.905 -12.742 1.00 44.72 97 ASP A N 1
ATOM 721 C CA . ASP A 1 97 ? -10.951 7.246 -13.910 1.00 44.72 97 ASP A CA 1
ATOM 722 C C . ASP A 1 97 ? -12.178 6.433 -13.459 1.00 44.72 97 ASP A C 1
ATOM 724 O O . ASP A 1 97 ? -12.040 5.526 -12.636 1.00 44.72 97 ASP A O 1
ATOM 728 N N . PRO A 1 98 ? -13.391 6.709 -13.973 1.00 50.31 98 PRO A N 1
ATOM 729 C CA . PRO A 1 98 ? -14.619 6.023 -13.558 1.00 50.31 98 PRO A CA 1
ATOM 730 C C . PRO A 1 98 ? -14.734 4.566 -14.054 1.00 50.31 98 PRO A C 1
ATOM 732 O O . PRO A 1 98 ? -15.794 3.963 -13.908 1.00 50.31 98 PRO A O 1
ATOM 735 N N . LEU A 1 99 ? -13.682 3.999 -14.659 1.00 41.72 99 LEU A N 1
ATOM 736 C CA . LEU A 1 99 ? -13.744 2.736 -15.406 1.00 41.72 99 LEU A CA 1
ATOM 737 C C . LEU A 1 99 ? -12.942 1.569 -14.809 1.00 41.72 99 LEU A C 1
ATOM 739 O O . LEU A 1 99 ? -13.051 0.456 -15.316 1.00 41.72 99 LEU A O 1
ATOM 743 N N . THR A 1 100 ? -12.168 1.747 -13.735 1.00 49.19 100 THR A N 1
ATOM 744 C CA . THR A 1 100 ? -11.384 0.631 -13.174 1.00 49.19 100 THR A CA 1
ATOM 745 C C . THR A 1 100 ? -12.160 -0.106 -12.085 1.00 49.19 100 THR A C 1
ATOM 747 O O . THR A 1 100 ? -11.928 0.087 -10.892 1.00 49.19 100 THR A O 1
ATOM 750 N N . LEU A 1 101 ? -13.073 -0.984 -12.505 1.00 38.31 101 LEU A N 1
ATOM 751 C CA . LEU A 1 101 ? -13.733 -1.984 -11.660 1.00 38.31 101 LEU A CA 1
ATOM 752 C C . LEU A 1 101 ? -12.804 -3.196 -11.429 1.00 38.31 101 LEU A C 1
ATOM 754 O O . LEU A 1 101 ? -13.157 -4.335 -11.707 1.00 38.31 101 LEU A O 1
ATOM 758 N N . SER A 1 102 ? -11.579 -2.945 -10.973 1.00 44.88 102 SER A N 1
ATOM 759 C CA . SER A 1 102 ? -10.632 -3.981 -10.544 1.00 44.88 102 SER A CA 1
ATOM 760 C C . SER A 1 102 ? -10.424 -3.820 -9.037 1.00 44.88 102 SER A C 1
ATOM 762 O O . SER A 1 102 ? -10.452 -2.675 -8.571 1.00 44.88 102 SER A O 1
ATOM 764 N N . PRO A 1 103 ? -10.260 -4.894 -8.238 1.00 43.22 103 PRO A N 1
ATOM 765 C CA . PRO A 1 103 ? -10.027 -4.757 -6.806 1.00 43.22 103 PRO A CA 1
ATOM 766 C C . PRO A 1 103 ? -8.827 -3.834 -6.567 1.00 43.22 103 PRO A C 1
ATOM 768 O O . PRO A 1 103 ? -7.673 -4.167 -6.854 1.00 43.22 103 PRO A O 1
ATOM 771 N N . ILE A 1 104 ? -9.114 -2.630 -6.068 1.00 49.28 104 ILE A N 1
ATOM 772 C CA . ILE A 1 104 ? -8.124 -1.624 -5.696 1.00 49.28 104 ILE A CA 1
ATOM 773 C C . ILE A 1 104 ? -7.329 -2.219 -4.535 1.00 49.28 104 ILE A C 1
ATOM 775 O O . ILE A 1 104 ? -7.724 -2.073 -3.381 1.00 49.28 104 ILE A O 1
ATOM 779 N N . GLN A 1 105 ? -6.232 -2.940 -4.802 1.00 51.88 105 GLN A N 1
ATOM 780 C CA . GLN A 1 105 ? -5.391 -3.348 -3.678 1.00 51.88 105 GLN A CA 1
ATOM 781 C C . GLN A 1 105 ? -4.717 -2.106 -3.078 1.00 51.88 105 GLN A C 1
ATOM 783 O O . GLN A 1 105 ? -4.193 -1.271 -3.828 1.00 51.88 105 GLN A O 1
ATOM 788 N N . PRO A 1 106 ? -4.720 -1.961 -1.747 1.00 57.22 106 PRO A N 1
ATOM 789 C CA . PRO A 1 106 ? -5.128 -0.696 -1.160 1.00 57.22 106 PRO A CA 1
ATOM 790 C C . PRO A 1 106 ? -3.967 0.176 -0.642 1.00 57.22 106 PRO A C 1
ATOM 792 O O . PRO A 1 106 ? -4.132 0.983 0.264 1.00 57.22 106 PRO A O 1
ATOM 795 N N . ASN A 1 107 ? -2.752 0.019 -1.162 1.00 63.44 107 ASN A N 1
ATOM 796 C CA . ASN A 1 107 ? -1.577 0.595 -0.493 1.00 63.44 107 ASN A CA 1
ATOM 797 C C . ASN A 1 107 ? -0.382 0.898 -1.405 1.00 63.44 107 ASN A C 1
ATOM 799 O O . ASN A 1 107 ? 0.741 1.055 -0.919 1.00 63.44 107 ASN A O 1
ATOM 803 N N . TYR A 1 108 ? -0.586 0.955 -2.719 1.00 73.12 108 TYR A N 1
ATOM 804 C CA . TYR A 1 108 ? 0.511 1.121 -3.669 1.00 73.12 108 TYR A CA 1
ATOM 805 C C . TYR A 1 108 ? 0.317 2.364 -4.534 1.00 73.12 108 TYR A C 1
ATOM 807 O O . TYR A 1 108 ? -0.765 2.645 -5.044 1.00 73.12 108 TYR A O 1
ATOM 815 N N . SER A 1 109 ? 1.401 3.117 -4.711 1.00 78.50 109 SER A N 1
ATOM 816 C CA . SER A 1 109 ? 1.376 4.314 -5.536 1.00 78.50 109 SER A CA 1
ATOM 817 C C . SER A 1 109 ? 1.420 3.931 -7.020 1.00 78.50 109 SER A C 1
ATOM 819 O O . SER A 1 109 ? 2.382 3.270 -7.443 1.00 78.50 109 SER A O 1
ATOM 821 N N . PRO A 1 110 ? 0.481 4.414 -7.856 1.00 80.12 110 PRO A N 1
ATOM 822 C CA . PRO A 1 110 ? 0.545 4.205 -9.304 1.00 80.12 110 PRO A CA 1
ATOM 823 C C . PRO A 1 110 ? 1.828 4.799 -9.906 1.00 80.12 110 PRO A C 1
ATOM 825 O O . PRO A 1 110 ? 2.327 4.301 -10.911 1.00 80.12 110 PRO A O 1
ATOM 828 N N . LYS A 1 111 ? 2.440 5.787 -9.235 1.00 83.69 111 LYS A N 1
ATOM 829 C CA . LYS A 1 111 ? 3.734 6.376 -9.617 1.00 83.69 111 LYS A CA 1
ATOM 830 C C . LYS A 1 111 ? 4.890 5.371 -9.617 1.00 83.69 111 LYS A C 1
ATOM 832 O O . LYS A 1 111 ? 5.859 5.590 -10.337 1.00 83.69 111 LYS A O 1
ATOM 837 N N . CYS A 1 112 ? 4.811 4.305 -8.817 1.00 89.06 112 CYS A N 1
ATOM 838 C CA . CYS A 1 112 ? 5.819 3.243 -8.802 1.00 89.06 112 CYS A CA 1
ATOM 839 C C . CYS A 1 112 ? 5.491 2.126 -9.803 1.00 89.06 112 CYS A C 1
ATOM 841 O O . CYS A 1 112 ? 6.379 1.658 -10.515 1.00 89.06 112 CYS A O 1
ATOM 843 N N . ALA A 1 113 ? 4.230 1.690 -9.853 1.00 88.75 113 ALA A N 1
ATOM 844 C CA . ALA A 1 113 ? 3.842 0.493 -10.596 1.00 88.75 113 ALA A CA 1
ATOM 845 C C . ALA A 1 113 ? 3.603 0.743 -12.088 1.00 88.75 113 ALA A C 1
ATOM 847 O O . ALA A 1 113 ? 4.060 -0.053 -12.902 1.00 88.75 113 ALA A O 1
ATOM 848 N N . ALA A 1 114 ? 2.958 1.855 -12.461 1.00 89.62 114 ALA A N 1
ATOM 849 C CA . ALA A 1 114 ? 2.636 2.156 -13.855 1.00 89.62 114 ALA A CA 1
ATOM 850 C C . ALA A 1 114 ? 3.860 2.110 -14.792 1.00 89.62 114 ALA A C 1
ATOM 852 O O . ALA A 1 114 ? 3.805 1.379 -15.779 1.00 89.62 114 ALA A O 1
ATOM 853 N N . PRO A 1 115 ? 4.996 2.788 -14.511 1.00 91.75 115 PRO A N 1
ATOM 854 C CA . PRO A 1 115 ? 6.137 2.749 -15.427 1.00 91.75 115 PRO A CA 1
ATOM 855 C C . PRO A 1 115 ? 6.752 1.351 -15.578 1.00 91.75 115 PRO A C 1
ATOM 857 O O . PRO A 1 115 ? 7.316 1.059 -16.627 1.00 91.75 115 PRO A O 1
ATOM 860 N N . LYS A 1 116 ? 6.651 0.493 -14.553 1.00 91.69 116 LYS A N 1
ATOM 861 C CA . LYS A 1 116 ? 7.130 -0.896 -14.608 1.00 91.69 116 LYS A CA 1
ATOM 862 C C . LYS A 1 116 ? 6.170 -1.773 -15.405 1.00 91.69 116 LYS A C 1
ATOM 864 O O . LYS A 1 116 ? 6.612 -2.513 -16.267 1.00 91.69 116 LYS A O 1
ATOM 869 N N . LEU A 1 117 ? 4.867 -1.636 -15.164 1.00 90.06 117 LEU A N 1
ATOM 870 C CA . LEU A 1 117 ? 3.840 -2.416 -15.850 1.00 90.06 117 LEU A CA 1
ATOM 871 C C . LEU A 1 117 ? 3.856 -2.135 -17.359 1.00 90.06 117 LEU A C 1
ATOM 873 O O . LEU A 1 117 ? 3.980 -3.054 -18.157 1.00 90.06 117 LEU A O 1
ATOM 877 N N . PHE A 1 118 ? 3.867 -0.861 -17.761 1.00 91.06 118 PHE A N 1
ATOM 878 C CA . PHE A 1 118 ? 3.942 -0.482 -19.178 1.00 91.06 118 PHE A CA 1
ATOM 879 C C . PHE A 1 118 ? 5.307 -0.759 -19.832 1.00 91.06 118 PHE A C 1
ATOM 881 O O . PHE A 1 118 ? 5.444 -0.629 -21.048 1.00 91.06 118 PHE A O 1
ATOM 888 N N . ALA A 1 119 ? 6.340 -1.105 -19.058 1.00 91.06 119 ALA A N 1
ATOM 889 C CA . ALA A 1 119 ? 7.597 -1.577 -19.627 1.00 91.06 119 ALA A CA 1
ATOM 890 C C . ALA A 1 119 ? 7.525 -3.047 -20.063 1.00 91.06 119 ALA A C 1
ATOM 892 O O . ALA A 1 119 ? 8.223 -3.395 -21.012 1.00 91.06 119 ALA A O 1
ATOM 893 N N . GLU A 1 120 ? 6.689 -3.855 -19.404 1.00 86.56 120 GLU A N 1
ATOM 894 C CA . GLU A 1 120 ? 6.517 -5.292 -19.663 1.00 86.56 120 GLU A CA 1
ATOM 895 C C . GLU A 1 120 ? 5.454 -5.569 -20.744 1.00 86.56 120 GLU A C 1
ATOM 897 O O . GLU A 1 120 ? 5.531 -6.584 -21.420 1.00 86.56 12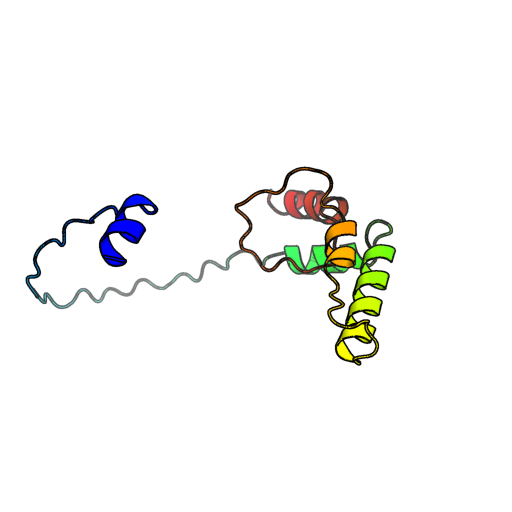0 GLU A O 1
ATOM 902 N N . LEU A 1 121 ? 4.492 -4.659 -20.949 1.00 84.12 121 LEU A N 1
ATOM 903 C CA . LEU A 1 121 ? 3.398 -4.786 -21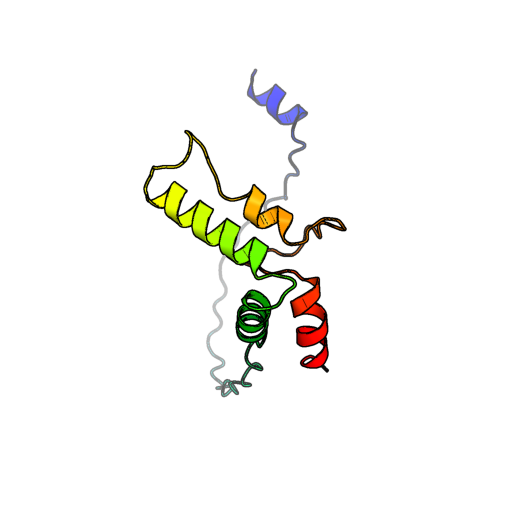.932 1.00 84.12 121 LEU A CA 1
ATOM 904 C C . LEU A 1 121 ? 3.779 -4.351 -23.369 1.00 84.12 121 LEU A C 1
ATOM 906 O O . LEU A 1 121 ? 2.922 -3.871 -24.111 1.00 84.12 121 LEU A O 1
ATOM 910 N N . LYS A 1 122 ? 5.063 -4.409 -23.736 1.00 70.75 122 LYS A N 1
ATOM 911 C CA . LYS A 1 122 ? 5.571 -3.942 -25.041 1.00 70.75 122 LYS A CA 1
ATOM 912 C C . LYS A 1 122 ? 5.668 -5.039 -26.083 1.00 70.75 122 LYS A C 1
ATOM 914 O O . LYS A 1 122 ? 6.066 -6.159 -25.710 1.00 70.75 122 LYS A O 1
#

Sequence (122 aa):
MLSELLSAIFPTVQAEEAKEDPPQDEEASDEGGAEDEEEEPEDRHPAIREACQESKQCASATQHFKHCQEKVEAGEGAKGETCVEELCTSGITGSVDPLTLSPIQPNYSPKCAAPKLFAELK

Organism: Auricularia subglabra (strain TFB-10046 / SS5) (NCBI:txid717982)

Secondary structure (DSSP, 8-state):
-HHHHHHHHS-----------------------------PPP--HHHHHHHHHTSTTTHHHHHHHHHHHHHHHTT-S-TT--THHHHHTTT-SS---TT--S---TT--HHHHHHHHHHH--

InterPro domains:
  IPR023184 Ubiquinol-cytochrome C reductase hinge domain [PF02320] (43-88)
  IPR036811 Ubiquinol-cytochrome C reductase hinge domain superfamily [G3DSA:1.10.287.20] (33-96)
  IPR036811 Ubiquinol-cytochrome C reductase hinge domain superfamily [SSF81531] (43-88)

Radius of gyration: 24.93 Å; chains: 1; bounding box: 62×46×54 Å

pLDDT: mean 71.4, std 21.01, range [32.41, 96.94]